Protein AF-A0A2M7J7W9-F1 (afdb_monomer)

Structure (mmCIF, N/CA/C/O backbone):
data_AF-A0A2M7J7W9-F1
#
_entry.id   AF-A0A2M7J7W9-F1
#
loop_
_atom_site.group_PDB
_atom_site.id
_atom_site.type_symbol
_atom_site.label_atom_id
_atom_site.label_alt_id
_atom_site.label_comp_id
_atom_site.label_asym_id
_atom_site.label_entity_id
_atom_site.label_seq_id
_atom_site.pdbx_PDB_ins_code
_atom_site.Cartn_x
_atom_site.Cartn_y
_atom_site.Cartn_z
_atom_site.occupancy
_atom_site.B_iso_or_equiv
_atom_site.auth_seq_id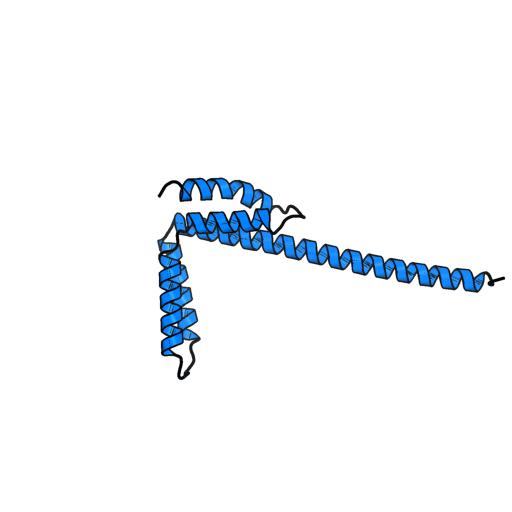
_atom_site.auth_comp_id
_atom_site.auth_asym_id
_atom_site.auth_atom_id
_atom_site.pdbx_PDB_model_num
ATOM 1 N N . MET A 1 1 ? 52.870 -8.822 -34.096 1.00 68.69 1 MET A N 1
ATOM 2 C CA . MET A 1 1 ? 51.657 -9.304 -34.798 1.00 68.69 1 MET A CA 1
ATOM 3 C C . MET A 1 1 ? 50.980 -10.340 -33.899 1.00 68.69 1 MET A C 1
ATOM 5 O O . MET A 1 1 ? 51.629 -11.318 -33.561 1.00 68.69 1 MET A O 1
ATOM 9 N N . ILE A 1 2 ? 49.756 -10.107 -33.404 1.00 69.75 2 ILE A N 1
ATOM 10 C CA . ILE A 1 2 ? 49.066 -11.091 -32.539 1.00 69.75 2 ILE A CA 1
ATOM 11 C C . ILE A 1 2 ? 48.588 -12.256 -33.423 1.00 69.75 2 ILE A C 1
ATOM 13 O O . ILE A 1 2 ? 47.879 -11.976 -34.393 1.00 69.75 2 ILE A O 1
ATOM 17 N N . PRO A 1 3 ? 48.930 -13.520 -33.113 1.00 77.38 3 PRO A N 1
ATOM 18 C CA . PRO A 1 3 ? 48.529 -14.671 -33.921 1.00 77.38 3 PRO A CA 1
ATOM 19 C C . PRO A 1 3 ? 47.000 -14.810 -33.975 1.00 77.38 3 PRO A C 1
ATOM 21 O O . PRO A 1 3 ? 46.308 -14.563 -32.983 1.00 77.38 3 PRO A O 1
ATOM 24 N N . ALA A 1 4 ? 46.475 -15.193 -35.142 1.00 72.12 4 ALA A N 1
ATOM 25 C CA . ALA A 1 4 ? 45.038 -15.238 -35.431 1.00 72.12 4 ALA A CA 1
ATOM 26 C C . ALA A 1 4 ? 44.243 -16.103 -34.432 1.00 72.12 4 ALA A C 1
ATOM 28 O O . ALA A 1 4 ? 43.153 -15.718 -34.011 1.00 72.12 4 ALA A O 1
ATOM 29 N N . GLU A 1 5 ? 44.831 -17.200 -33.955 1.00 71.56 5 GLU A N 1
ATOM 30 C CA . GLU A 1 5 ? 44.238 -18.080 -32.940 1.00 71.56 5 GLU A CA 1
ATOM 31 C C . GLU A 1 5 ? 44.034 -17.380 -31.589 1.00 71.56 5 GLU A C 1
ATOM 33 O O . GLU A 1 5 ? 42.989 -17.528 -30.952 1.00 71.56 5 GLU A O 1
ATOM 38 N N . ARG A 1 6 ? 44.986 -16.530 -31.172 1.00 72.19 6 ARG A N 1
ATOM 39 C CA . ARG A 1 6 ? 44.834 -15.723 -29.951 1.00 72.19 6 ARG A CA 1
ATOM 40 C C . ARG A 1 6 ? 43.749 -14.665 -30.131 1.00 72.19 6 ARG A C 1
ATOM 42 O O . ARG A 1 6 ? 42.979 -14.443 -29.204 1.00 72.19 6 ARG A O 1
ATOM 49 N N . ARG A 1 7 ? 43.627 -14.054 -31.317 1.00 70.81 7 ARG A N 1
ATOM 50 C CA . ARG A 1 7 ? 42.550 -13.085 -31.611 1.00 70.81 7 ARG A CA 1
ATOM 51 C C . ARG A 1 7 ? 41.165 -13.725 -31.491 1.00 70.81 7 ARG A C 1
ATOM 53 O O . ARG A 1 7 ? 40.291 -13.140 -30.859 1.00 70.81 7 ARG A O 1
ATOM 60 N N . PHE A 1 8 ? 40.988 -14.935 -32.023 1.00 71.44 8 PHE A N 1
ATOM 61 C CA . PHE A 1 8 ? 39.730 -15.680 -31.912 1.00 71.44 8 PHE A CA 1
ATOM 62 C C . PHE A 1 8 ? 39.404 -16.049 -30.457 1.00 71.44 8 PHE A C 1
ATOM 64 O O . PHE A 1 8 ? 38.268 -15.897 -30.006 1.00 71.44 8 PHE A O 1
ATOM 71 N N . PHE A 1 9 ? 40.412 -16.459 -29.686 1.00 74.44 9 PHE A N 1
ATOM 72 C CA . PHE A 1 9 ? 40.260 -16.760 -28.264 1.00 74.44 9 PHE A CA 1
ATOM 73 C C . PHE A 1 9 ? 39.854 -15.535 -27.428 1.00 74.44 9 PHE A C 1
ATOM 75 O O . PHE A 1 9 ? 38.915 -15.613 -26.630 1.00 74.44 9 PHE A O 1
ATOM 82 N N . TYR A 1 10 ? 40.509 -14.387 -27.635 1.00 79.00 10 TYR A N 1
ATOM 83 C CA . TYR A 1 10 ? 40.147 -13.139 -26.959 1.00 79.00 10 TYR A CA 1
ATOM 84 C C . TYR A 1 10 ? 38.764 -12.632 -27.385 1.00 79.00 10 TYR A C 1
ATOM 86 O O . TYR A 1 10 ? 38.004 -12.196 -26.526 1.00 79.00 10 TYR A O 1
ATOM 94 N N . ALA A 1 11 ? 38.394 -12.758 -28.664 1.00 80.69 11 ALA A N 1
ATOM 95 C CA . ALA A 1 11 ? 37.068 -12.381 -29.154 1.00 80.69 11 ALA A CA 1
ATOM 96 C C . ALA A 1 11 ? 35.947 -13.225 -28.520 1.00 80.69 11 ALA A C 1
ATOM 98 O O . ALA A 1 11 ? 34.937 -12.673 -28.088 1.00 80.69 11 ALA A O 1
ATOM 99 N N . ARG A 1 12 ? 36.134 -14.547 -28.380 1.00 83.50 12 ARG A N 1
ATOM 100 C CA . ARG A 1 12 ? 35.161 -15.423 -27.693 1.00 83.50 12 ARG A CA 1
ATOM 101 C C . ARG A 1 12 ? 35.021 -15.079 -26.212 1.00 83.50 12 ARG A C 1
ATOM 103 O O . ARG A 1 12 ? 33.904 -15.024 -25.707 1.00 83.50 12 ARG A O 1
ATOM 110 N N . ARG A 1 13 ? 36.134 -14.818 -25.517 1.00 85.88 13 ARG A N 1
ATOM 111 C CA . ARG A 1 13 ? 36.111 -14.394 -24.106 1.00 85.88 13 ARG A CA 1
ATOM 112 C C . ARG A 1 13 ? 35.445 -13.032 -23.926 1.00 85.88 13 ARG A C 1
ATOM 114 O O . ARG A 1 13 ? 34.624 -12.888 -23.030 1.00 85.88 13 ARG A O 1
ATOM 121 N N . ALA A 1 14 ? 35.745 -12.067 -24.793 1.00 88.75 14 ALA A N 1
ATOM 122 C CA . ALA A 1 14 ? 35.085 -10.765 -24.790 1.00 88.75 14 ALA A CA 1
ATOM 123 C C . ALA A 1 14 ? 33.575 -10.900 -25.049 1.00 88.75 14 ALA A C 1
ATOM 125 O O . ALA A 1 14 ? 32.782 -10.300 -24.330 1.00 88.75 14 ALA A O 1
ATOM 126 N N . GLY A 1 15 ? 33.169 -11.750 -25.998 1.00 90.88 15 GLY A N 1
ATOM 127 C CA . GLY A 1 15 ? 31.760 -12.048 -26.261 1.00 90.88 15 GLY A CA 1
ATOM 128 C C . GLY A 1 15 ? 31.035 -12.639 -25.049 1.00 90.88 15 GLY A C 1
ATOM 129 O O . GLY A 1 15 ? 29.953 -12.178 -24.701 1.00 90.88 15 GLY A O 1
ATOM 130 N N . LEU A 1 16 ? 31.649 -13.603 -24.354 1.00 92.62 16 LEU A N 1
ATOM 131 C CA . LEU A 1 16 ? 31.084 -14.173 -23.125 1.00 92.62 16 LEU A CA 1
ATOM 132 C C . LEU A 1 16 ? 30.963 -13.136 -22.003 1.00 92.62 16 LEU A C 1
ATOM 134 O O . LEU A 1 16 ? 29.944 -13.101 -21.323 1.00 92.62 16 LEU A O 1
ATOM 138 N N . LEU A 1 17 ? 31.964 -12.270 -21.824 1.00 94.06 17 LEU A N 1
ATOM 139 C CA . LEU A 1 17 ? 31.905 -11.198 -20.826 1.00 94.06 17 LEU A CA 1
ATOM 140 C C . LEU A 1 17 ? 30.781 -10.199 -21.127 1.00 94.06 17 LEU A C 1
ATOM 142 O O . LEU A 1 17 ? 30.048 -9.822 -20.214 1.00 94.06 17 LEU A O 1
ATOM 146 N N . LEU A 1 18 ? 30.607 -9.813 -22.394 1.00 95.31 18 LEU A N 1
ATOM 147 C CA . LEU A 1 18 ? 29.519 -8.926 -22.815 1.00 95.31 18 LEU A CA 1
ATOM 148 C C . LEU A 1 18 ? 28.144 -9.570 -22.609 1.00 95.31 18 LEU A C 1
ATOM 150 O O . LEU A 1 18 ? 27.238 -8.908 -22.108 1.00 95.31 18 LEU A O 1
ATOM 154 N N . LEU A 1 19 ? 27.991 -10.856 -22.935 1.00 96.56 19 LEU A N 1
ATOM 155 C CA . LEU A 1 19 ? 26.747 -11.595 -22.696 1.00 96.56 19 LEU A CA 1
ATOM 156 C C . LEU A 1 19 ? 26.426 -11.706 -21.203 1.00 96.56 19 LEU A C 1
ATOM 158 O O . LEU A 1 19 ? 25.284 -11.481 -20.812 1.00 96.56 19 LEU A O 1
ATOM 162 N N . SER A 1 20 ? 27.422 -11.989 -20.362 1.00 96.25 20 SER A N 1
ATOM 163 C CA . SER A 1 20 ? 27.245 -12.014 -18.907 1.00 96.25 20 SER A CA 1
ATOM 164 C C . SER A 1 20 ? 26.843 -10.643 -18.365 1.00 96.25 20 SER A C 1
ATOM 166 O O . SER A 1 20 ? 25.909 -10.552 -17.573 1.00 96.25 20 SER A O 1
ATOM 168 N N . ALA A 1 21 ? 27.494 -9.569 -18.820 1.00 97.00 21 ALA A N 1
ATOM 169 C CA . ALA A 1 21 ? 27.148 -8.207 -18.419 1.00 97.00 21 ALA A CA 1
ATOM 170 C C . ALA A 1 21 ? 25.719 -7.830 -18.848 1.00 97.00 21 ALA A C 1
ATOM 172 O O . ALA A 1 21 ? 24.953 -7.308 -18.039 1.00 97.00 21 ALA A O 1
ATOM 173 N N . ALA A 1 22 ? 25.331 -8.155 -20.086 1.00 97.62 22 ALA A N 1
ATOM 174 C CA . ALA A 1 22 ? 23.972 -7.950 -20.582 1.00 97.62 22 ALA A CA 1
ATOM 175 C C . ALA A 1 22 ? 22.940 -8.776 -19.795 1.00 97.62 22 ALA A C 1
ATOM 177 O O . ALA A 1 22 ? 21.869 -8.270 -19.469 1.00 97.62 22 ALA A O 1
ATOM 178 N N . GLY A 1 23 ? 23.275 -10.020 -19.440 1.00 98.25 23 GLY A N 1
ATOM 179 C CA . GLY A 1 23 ? 22.429 -10.888 -18.622 1.00 98.25 23 GLY A CA 1
ATOM 180 C C . GLY A 1 23 ? 22.199 -10.330 -17.217 1.00 98.25 23 GLY A C 1
ATOM 181 O O . GLY A 1 23 ? 21.057 -10.267 -16.766 1.00 98.25 23 GLY A O 1
ATOM 182 N N . VAL A 1 24 ? 23.257 -9.856 -16.550 1.00 98.12 24 VAL A N 1
ATOM 183 C CA . VAL A 1 24 ? 23.147 -9.194 -15.238 1.00 98.12 24 VAL A CA 1
ATOM 184 C C . VAL A 1 24 ? 22.311 -7.921 -15.346 1.00 98.12 24 VAL A C 1
ATOM 186 O O . VAL A 1 24 ? 21.400 -7.717 -14.546 1.00 98.12 24 VAL A O 1
ATOM 189 N N . TRP A 1 25 ? 22.568 -7.088 -16.355 1.00 97.81 25 TRP A N 1
ATOM 190 C CA . TRP A 1 25 ? 21.802 -5.864 -16.583 1.00 97.81 25 TRP A CA 1
ATOM 191 C C . TRP A 1 25 ? 20.308 -6.151 -16.799 1.00 97.81 25 TRP A C 1
ATOM 193 O O . TRP A 1 25 ? 19.461 -5.501 -16.182 1.00 97.81 25 TRP A O 1
ATOM 203 N N . LEU A 1 26 ? 19.976 -7.154 -17.618 1.00 97.94 26 LEU A N 1
ATOM 204 C CA . LEU A 1 26 ? 18.595 -7.565 -17.866 1.00 97.94 26 LEU A CA 1
ATOM 205 C C . LEU A 1 26 ? 17.927 -8.086 -16.589 1.00 97.94 26 LEU A C 1
ATOM 207 O O . LEU A 1 26 ? 16.796 -7.706 -16.296 1.00 97.94 26 LEU A O 1
ATOM 211 N N . LEU A 1 27 ? 18.627 -8.920 -15.816 1.00 98.06 27 LEU A N 1
ATOM 212 C CA . LEU A 1 27 ? 18.112 -9.475 -14.565 1.00 98.06 27 LEU A CA 1
ATOM 213 C C . LEU A 1 27 ? 17.788 -8.372 -13.554 1.00 98.06 27 LEU A C 1
ATOM 215 O O . LEU A 1 27 ? 16.715 -8.400 -12.956 1.00 98.06 27 LEU A O 1
ATOM 219 N N . LEU A 1 28 ? 18.674 -7.385 -13.392 1.00 97.12 28 LEU A N 1
ATOM 220 C CA . LEU A 1 28 ? 18.445 -6.256 -12.486 1.00 97.12 28 LEU A CA 1
ATOM 221 C C . LEU A 1 28 ? 17.231 -5.422 -12.909 1.00 97.12 28 LEU A C 1
ATOM 223 O O . LEU A 1 28 ? 16.392 -5.093 -12.071 1.00 97.12 28 LEU A O 1
ATOM 227 N N . ASN A 1 29 ? 17.095 -5.126 -14.204 1.00 95.69 29 ASN A N 1
ATOM 228 C CA . ASN A 1 29 ? 15.940 -4.384 -14.714 1.00 95.69 29 ASN A CA 1
ATOM 229 C C . ASN A 1 29 ? 14.636 -5.176 -14.560 1.00 95.69 29 ASN A C 1
ATOM 231 O O . ASN A 1 29 ? 13.613 -4.605 -14.186 1.00 95.69 29 ASN A O 1
ATOM 235 N N . LEU A 1 30 ? 14.666 -6.490 -14.796 1.00 96.38 30 LEU A N 1
ATOM 236 C CA . LEU A 1 30 ? 13.503 -7.354 -14.604 1.00 96.38 30 LEU A CA 1
ATOM 237 C C . LEU A 1 30 ? 13.098 -7.430 -13.126 1.00 96.38 30 LEU A C 1
ATOM 239 O O . LEU A 1 30 ? 11.915 -7.323 -12.810 1.00 96.38 30 LEU A O 1
ATOM 243 N N . ALA A 1 31 ? 14.066 -7.565 -12.218 1.00 96.25 31 ALA A N 1
ATOM 244 C CA . ALA A 1 31 ? 13.811 -7.567 -10.782 1.00 96.25 31 ALA A CA 1
ATOM 245 C C . ALA A 1 31 ? 13.183 -6.242 -10.322 1.00 96.25 31 ALA A C 1
ATOM 247 O O . ALA A 1 31 ? 12.165 -6.261 -9.630 1.00 96.25 31 ALA A O 1
ATOM 248 N N . ALA A 1 32 ? 13.726 -5.104 -10.768 1.00 94.25 32 ALA A N 1
ATOM 249 C CA . ALA A 1 32 ? 13.167 -3.785 -10.477 1.00 94.25 32 ALA A CA 1
ATOM 250 C C . ALA A 1 32 ? 11.745 -3.624 -11.044 1.00 94.25 32 ALA A C 1
ATOM 252 O O . ALA A 1 32 ? 10.847 -3.160 -10.344 1.00 94.25 32 ALA A O 1
ATOM 253 N N . PHE A 1 33 ? 11.507 -4.067 -12.283 1.00 94.69 33 PHE A N 1
ATOM 254 C CA . PHE A 1 33 ? 10.184 -4.042 -12.913 1.00 94.69 33 PHE A CA 1
ATOM 255 C C . PHE A 1 33 ? 9.144 -4.822 -12.096 1.00 94.69 33 PHE A C 1
ATOM 257 O O . PHE A 1 33 ? 8.022 -4.344 -11.881 1.00 94.69 33 PHE A O 1
ATOM 264 N N . ILE A 1 34 ? 9.510 -6.025 -11.646 1.00 95.75 34 ILE A N 1
ATOM 265 C CA . ILE A 1 34 ? 8.635 -6.891 -10.853 1.00 95.75 34 ILE A CA 1
ATOM 266 C C . ILE A 1 34 ? 8.367 -6.262 -9.483 1.00 95.75 34 ILE A C 1
ATOM 268 O O . ILE A 1 34 ? 7.203 -6.166 -9.094 1.00 95.75 34 ILE A O 1
ATOM 272 N N . ASP A 1 35 ? 9.403 -5.797 -8.781 1.00 96.38 35 ASP A N 1
ATOM 273 C CA . ASP A 1 35 ? 9.263 -5.166 -7.461 1.00 96.38 35 ASP A CA 1
ATOM 274 C C . ASP A 1 35 ? 8.327 -3.952 -7.519 1.00 96.38 35 ASP A C 1
ATOM 276 O O . ASP A 1 35 ? 7.323 -3.912 -6.803 1.00 96.38 35 ASP A O 1
ATOM 280 N N . VAL A 1 36 ? 8.568 -3.018 -8.445 1.00 95.75 36 VAL A N 1
ATOM 281 C CA . VAL A 1 36 ? 7.731 -1.820 -8.620 1.00 95.75 36 VAL A CA 1
ATOM 282 C C . VAL A 1 36 ? 6.279 -2.199 -8.929 1.00 95.75 36 VAL A C 1
ATOM 284 O O . VAL A 1 36 ? 5.348 -1.653 -8.334 1.00 95.75 36 VAL A O 1
ATOM 287 N N . SER A 1 37 ? 6.061 -3.190 -9.796 1.00 95.75 37 SER A N 1
ATOM 288 C CA . SER A 1 37 ? 4.711 -3.657 -10.137 1.00 95.75 37 SER A CA 1
ATOM 289 C C . SER A 1 37 ? 3.979 -4.283 -8.943 1.00 95.75 37 SER A C 1
ATOM 291 O O . SER A 1 37 ? 2.773 -4.077 -8.773 1.00 95.75 37 SER A O 1
ATOM 293 N N . LEU A 1 38 ? 4.688 -5.037 -8.099 1.00 96.88 38 LEU A N 1
ATOM 294 C CA . LEU A 1 38 ? 4.125 -5.634 -6.886 1.00 96.88 38 LEU A CA 1
ATOM 295 C C . LEU A 1 38 ? 3.830 -4.581 -5.816 1.00 96.88 38 LEU A C 1
ATOM 297 O O . LEU A 1 38 ? 2.790 -4.661 -5.158 1.00 96.88 38 LEU A O 1
ATOM 301 N N . ARG A 1 39 ? 4.681 -3.562 -5.677 1.00 97.75 39 ARG A N 1
ATOM 302 C CA . ARG A 1 39 ? 4.426 -2.434 -4.774 1.00 97.75 39 ARG A CA 1
ATOM 303 C C . ARG A 1 39 ? 3.228 -1.599 -5.227 1.00 97.75 39 ARG A C 1
ATOM 305 O O . ARG A 1 39 ? 2.374 -1.291 -4.397 1.00 97.75 39 ARG A O 1
ATOM 312 N N . ALA A 1 40 ? 3.086 -1.349 -6.533 1.00 97.94 40 ALA A N 1
ATOM 313 C CA . ALA A 1 40 ? 1.890 -0.722 -7.105 1.00 97.94 40 ALA A CA 1
ATOM 314 C C . ALA A 1 40 ? 0.621 -1.521 -6.785 1.00 97.94 40 ALA A C 1
ATOM 316 O O . ALA A 1 40 ? -0.384 -0.954 -6.354 1.00 97.94 40 ALA A O 1
ATOM 317 N N . ARG A 1 41 ? 0.674 -2.851 -6.941 1.00 97.94 41 ARG A N 1
ATOM 318 C CA . ARG A 1 41 ? -0.427 -3.746 -6.563 1.00 97.94 41 ARG A CA 1
ATOM 319 C C . ARG A 1 41 ? -0.765 -3.635 -5.081 1.00 97.94 41 ARG A C 1
ATOM 321 O O . ARG A 1 41 ? -1.940 -3.528 -4.747 1.00 97.94 41 ARG A O 1
ATOM 328 N N . SER A 1 42 ? 0.239 -3.691 -4.211 1.00 98.31 42 SER A N 1
ATOM 329 C CA . SER A 1 42 ? 0.040 -3.634 -2.762 1.00 98.31 42 SER A CA 1
ATOM 330 C C . SER A 1 42 ? -0.604 -2.315 -2.342 1.00 98.31 42 SER A C 1
ATOM 332 O O . SER A 1 42 ? -1.597 -2.336 -1.624 1.00 98.31 42 SER A O 1
ATOM 334 N N . ALA A 1 43 ? -0.087 -1.185 -2.830 1.00 98.38 43 ALA A N 1
ATOM 335 C CA . ALA A 1 43 ? -0.637 0.133 -2.526 1.00 98.38 43 ALA A CA 1
ATOM 336 C C . ALA A 1 43 ? -2.071 0.293 -3.050 1.00 98.38 43 ALA A C 1
ATOM 338 O O . ALA A 1 43 ? -2.940 0.764 -2.323 1.00 98.38 43 ALA A O 1
ATOM 339 N N . TYR A 1 44 ? -2.356 -0.178 -4.269 1.00 98.44 44 TYR A N 1
ATOM 340 C CA . TYR A 1 44 ? -3.720 -0.189 -4.802 1.00 98.44 44 TYR A CA 1
ATOM 341 C C . TYR A 1 44 ? -4.679 -1.016 -3.931 1.00 98.44 44 TYR A C 1
ATOM 343 O O . TYR A 1 44 ? -5.769 -0.555 -3.605 1.00 98.44 44 TYR A O 1
ATOM 351 N N . LEU A 1 45 ? -4.288 -2.234 -3.542 1.00 98.56 45 LEU A N 1
ATOM 352 C CA . LEU A 1 45 ? -5.133 -3.097 -2.710 1.00 98.56 45 LEU A CA 1
ATOM 353 C C . LEU A 1 45 ? -5.363 -2.507 -1.316 1.00 98.56 45 LEU A C 1
ATOM 355 O O . LEU A 1 45 ? -6.467 -2.627 -0.786 1.00 98.56 45 LEU A O 1
ATOM 359 N N . GLU A 1 46 ? -4.355 -1.849 -0.748 1.00 98.38 46 GLU A N 1
ATOM 360 C CA . GLU A 1 46 ? -4.496 -1.143 0.522 1.00 98.38 46 GLU A CA 1
ATOM 361 C C . GLU A 1 46 ? -5.479 0.030 0.385 1.00 98.38 46 GLU A C 1
ATOM 363 O O . GLU A 1 46 ? -6.387 0.164 1.202 1.00 98.38 46 GLU A O 1
ATOM 368 N N . GLY A 1 47 ? -5.404 0.800 -0.706 1.00 98.25 47 GLY A N 1
ATOM 369 C CA . GLY A 1 47 ? -6.388 1.843 -1.012 1.00 98.25 47 GLY A CA 1
ATOM 370 C C . GLY A 1 47 ? -7.817 1.299 -1.131 1.00 98.25 47 GLY A C 1
ATOM 371 O O . GLY A 1 47 ? -8.738 1.827 -0.509 1.00 98.25 47 GLY A O 1
ATOM 372 N N . MET A 1 48 ? -8.003 0.182 -1.843 1.00 98.50 48 MET A N 1
ATOM 373 C CA . MET A 1 48 ? -9.309 -0.485 -1.963 1.00 98.50 48 MET A CA 1
ATOM 374 C C . MET A 1 48 ? -9.845 -0.994 -0.621 1.00 98.50 48 MET A C 1
ATOM 376 O O . MET A 1 48 ? -11.050 -0.954 -0.377 1.00 98.50 48 MET A O 1
ATOM 380 N N . LYS A 1 49 ? -8.967 -1.480 0.262 1.00 98.25 49 LYS A N 1
ATOM 381 C CA . LYS A 1 49 ? -9.343 -1.889 1.619 1.00 98.25 49 LYS A CA 1
ATOM 382 C C . LYS A 1 49 ? -9.899 -0.704 2.410 1.00 98.25 49 LYS A C 1
ATOM 384 O O . LYS A 1 49 ? -10.926 -0.866 3.060 1.00 98.25 49 LYS A O 1
ATOM 389 N N . TYR A 1 50 ? -9.256 0.460 2.339 1.00 98.06 50 TYR A N 1
ATOM 390 C CA . TYR A 1 50 ? -9.744 1.667 3.006 1.00 98.06 50 TYR A CA 1
ATOM 391 C C . TYR A 1 50 ? -11.059 2.182 2.405 1.00 98.06 50 TYR A C 1
ATOM 393 O O . TYR A 1 50 ? -11.951 2.541 3.165 1.00 98.06 50 TYR A O 1
ATOM 401 N N . LEU A 1 51 ? -11.246 2.125 1.080 1.00 97.12 51 LEU A N 1
ATOM 402 C CA . LEU A 1 51 ? -12.555 2.421 0.475 1.00 97.12 51 LEU A CA 1
ATOM 403 C C . LEU A 1 51 ? -13.648 1.502 1.027 1.00 97.12 51 LEU A C 1
ATOM 405 O O . LEU A 1 51 ? -14.689 1.971 1.474 1.00 97.12 51 LEU A O 1
ATOM 409 N N . LYS A 1 52 ? -13.378 0.196 1.094 1.00 97.44 52 LYS A N 1
ATOM 410 C CA . LYS A 1 52 ? -14.320 -0.764 1.675 1.00 97.44 52 LYS A CA 1
ATOM 411 C C . LYS A 1 52 ? -14.613 -0.478 3.152 1.00 97.44 52 LYS A C 1
ATOM 413 O O . LYS A 1 52 ? -15.725 -0.697 3.613 1.00 97.44 52 LYS A O 1
ATOM 418 N N . TRP A 1 53 ? -13.617 -0.037 3.915 1.00 97.50 53 TRP A N 1
ATOM 419 C CA . TRP A 1 53 ? -13.803 0.353 5.314 1.00 97.50 53 TRP A CA 1
ATOM 420 C C . TRP A 1 53 ? -14.653 1.610 5.464 1.00 97.50 53 TRP A C 1
ATOM 422 O O . TRP A 1 53 ? -15.467 1.664 6.381 1.00 97.50 53 TRP A O 1
ATOM 432 N N . HIS A 1 54 ? -14.507 2.567 4.549 1.00 95.81 54 HIS A N 1
ATOM 433 C CA . HIS A 1 54 ? -15.362 3.745 4.490 1.00 95.81 54 HIS A CA 1
ATOM 434 C C . HIS A 1 54 ? -16.822 3.370 4.181 1.00 95.81 54 HIS A C 1
ATOM 436 O O . HIS A 1 54 ? -17.729 3.850 4.853 1.00 95.81 54 HIS A O 1
ATOM 442 N N . GLU A 1 55 ? -17.049 2.470 3.218 1.00 95.50 55 GLU A N 1
ATOM 443 C CA . GLU A 1 55 ? -18.387 1.963 2.867 1.00 95.50 55 GLU A CA 1
ATOM 444 C C . GLU A 1 55 ? -19.020 1.109 3.978 1.00 95.50 55 GLU A C 1
ATOM 446 O O . GLU A 1 55 ? -20.241 1.059 4.115 1.00 95.50 55 GLU A O 1
ATOM 451 N N . SER A 1 56 ? -18.197 0.396 4.749 1.00 96.50 56 SER A N 1
ATOM 452 C CA . SER A 1 56 ? -18.633 -0.601 5.732 1.00 96.50 56 SER A CA 1
ATOM 453 C C . SER A 1 56 ? -17.769 -0.545 7.005 1.00 96.50 56 SER A C 1
ATOM 455 O O . SER A 1 56 ? -16.865 -1.379 7.186 1.00 96.50 56 SER A O 1
ATOM 457 N N . PRO A 1 57 ? -18.021 0.414 7.919 1.00 95.69 57 PRO A N 1
ATOM 458 C CA . PRO A 1 57 ? -17.232 0.597 9.143 1.00 95.69 57 PRO A CA 1
ATOM 459 C C . PRO A 1 57 ? -17.220 -0.628 10.072 1.00 95.69 57 PRO A C 1
ATOM 461 O O . PRO A 1 57 ? -16.259 -0.863 10.811 1.00 95.69 57 PRO A O 1
ATOM 464 N N . GLU A 1 58 ? -18.252 -1.466 10.021 1.00 96.88 58 GLU A N 1
ATOM 465 C CA . GLU A 1 58 ? -18.318 -2.736 10.745 1.00 96.88 58 GLU A CA 1
ATOM 466 C C . GLU A 1 58 ? -17.226 -3.719 10.299 1.00 96.88 58 GLU A C 1
ATOM 468 O O . GLU A 1 58 ? -16.659 -4.441 11.125 1.00 96.88 58 GLU A O 1
ATOM 473 N N . VAL A 1 59 ? -16.857 -3.699 9.012 1.00 97.00 59 VAL A N 1
ATOM 474 C CA . VAL A 1 59 ? -15.772 -4.527 8.470 1.00 97.00 59 VAL A CA 1
ATOM 475 C C . VAL A 1 59 ? -14.421 -4.039 8.988 1.00 97.00 59 VAL A C 1
ATOM 477 O O . VAL A 1 59 ? -13.560 -4.865 9.313 1.00 97.00 59 VAL A O 1
ATOM 480 N N . LYS A 1 60 ? -14.235 -2.717 9.103 1.00 97.50 60 LYS A N 1
ATOM 481 C CA . LYS A 1 60 ? -13.044 -2.105 9.712 1.00 97.50 60 LYS A CA 1
ATOM 482 C C . LYS A 1 60 ? -12.901 -2.535 11.161 1.00 97.50 60 LYS A C 1
ATOM 484 O O . LYS A 1 60 ? -11.863 -3.087 11.527 1.00 97.50 60 LYS A O 1
ATOM 489 N N . LYS A 1 61 ? -13.961 -2.359 11.952 1.00 97.75 61 LYS A N 1
ATOM 490 C CA . LYS A 1 61 ? -13.980 -2.738 13.365 1.00 97.75 61 LYS A CA 1
ATOM 491 C C . LYS A 1 61 ? -13.631 -4.215 13.546 1.00 97.75 61 LYS A C 1
ATOM 493 O O . LYS A 1 61 ? -12.652 -4.532 14.209 1.00 97.75 61 LYS A O 1
ATOM 498 N N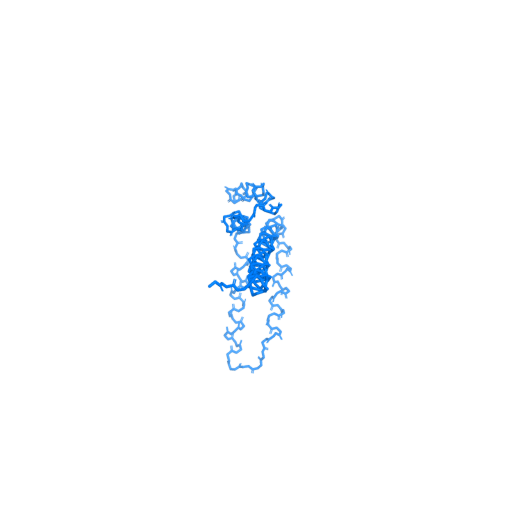 . ALA A 1 62 ? -14.323 -5.116 12.847 1.00 97.81 62 ALA A N 1
ATOM 499 C CA . ALA A 1 62 ? -14.058 -6.552 12.944 1.00 97.81 62 ALA A CA 1
ATOM 500 C C . ALA A 1 62 ? -12.637 -6.949 12.492 1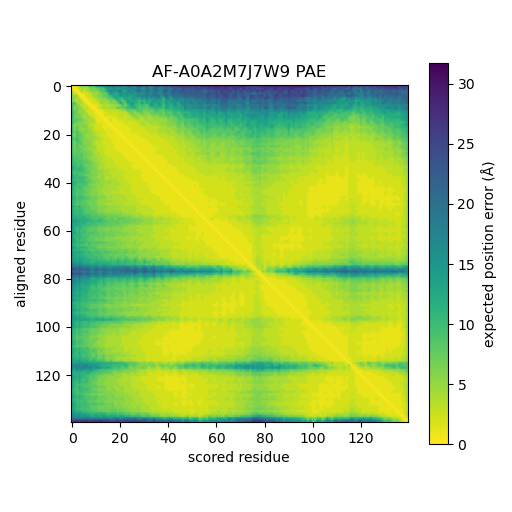.00 97.81 62 ALA A C 1
ATOM 502 O O . ALA A 1 62 ? -12.103 -7.977 12.919 1.00 97.81 62 ALA A O 1
ATOM 503 N N . ALA A 1 63 ? -12.018 -6.198 11.577 1.00 97.25 63 ALA A N 1
ATOM 504 C CA . ALA A 1 63 ? -10.628 -6.417 11.183 1.00 97.25 63 ALA A CA 1
ATOM 505 C C . ALA A 1 63 ? -9.640 -5.913 12.247 1.00 97.25 63 ALA A C 1
ATOM 507 O O . ALA A 1 63 ? -8.659 -6.604 12.532 1.00 97.25 63 ALA A O 1
ATOM 508 N N . LEU A 1 64 ? -9.899 -4.743 12.834 1.00 97.81 64 LEU A N 1
ATOM 509 C CA . LEU A 1 64 ? -9.052 -4.142 13.862 1.00 97.81 64 LEU A CA 1
ATOM 510 C C . LEU A 1 64 ? -9.162 -4.868 15.207 1.00 97.81 64 LEU A C 1
ATOM 512 O O . LEU A 1 64 ? -8.132 -5.060 15.846 1.00 97.81 64 LEU A O 1
ATOM 516 N N . ASP A 1 65 ? -10.344 -5.361 15.581 1.00 98.06 65 ASP A N 1
ATOM 517 C CA . ASP A 1 65 ? -10.546 -6.200 16.771 1.00 98.06 65 ASP A CA 1
ATOM 518 C C . ASP A 1 65 ? -9.673 -7.462 16.686 1.00 98.06 65 ASP A C 1
ATOM 520 O O . ASP A 1 65 ? -8.875 -7.751 17.577 1.00 98.06 65 ASP A O 1
ATOM 524 N N . ARG A 1 66 ? -9.725 -8.163 15.542 1.00 98.00 66 ARG A N 1
ATOM 525 C CA . ARG A 1 66 ? -8.884 -9.346 15.279 1.00 98.00 66 ARG A CA 1
ATOM 526 C C . ARG A 1 66 ? -7.391 -9.020 15.244 1.00 98.00 66 ARG A C 1
ATOM 528 O O . ARG A 1 66 ? -6.565 -9.865 15.595 1.00 98.00 66 ARG A O 1
ATOM 535 N N . TRP A 1 67 ? -7.021 -7.835 14.760 1.00 97.44 67 TRP A N 1
ATOM 536 C CA . TRP A 1 67 ? -5.631 -7.380 14.773 1.00 97.44 67 TRP A CA 1
ATOM 537 C C . TRP A 1 67 ? -5.147 -7.112 16.199 1.00 97.44 67 TRP A C 1
ATOM 539 O O . TRP A 1 67 ? -4.042 -7.545 16.536 1.00 97.44 67 TRP A O 1
ATOM 549 N N . LEU A 1 68 ? -5.962 -6.450 17.023 1.00 97.88 68 LEU A N 1
ATOM 550 C CA . LEU A 1 68 ? -5.637 -6.136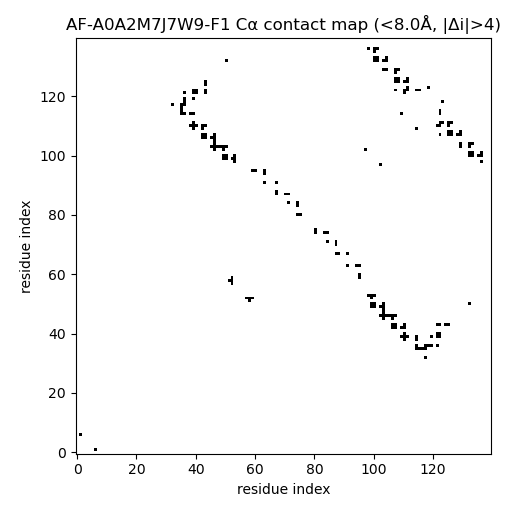 18.410 1.00 97.88 68 LEU A CA 1
ATOM 551 C C . LEU A 1 68 ? -5.486 -7.422 19.224 1.00 97.88 68 LEU A C 1
ATOM 553 O O . LEU A 1 68 ? -4.426 -7.629 19.804 1.00 97.88 68 LEU A O 1
ATOM 557 N N . GLU A 1 69 ? -6.464 -8.328 19.156 1.00 97.06 69 GLU A N 1
ATOM 558 C CA . GLU A 1 69 ? -6.433 -9.623 19.850 1.00 97.06 69 GLU A CA 1
ATOM 559 C C . GLU A 1 69 ? -5.169 -10.423 19.499 1.00 97.06 69 GLU A C 1
ATOM 561 O O . GLU A 1 69 ? -4.432 -10.867 20.378 1.00 97.06 69 GLU A O 1
ATOM 566 N N . ARG A 1 70 ? -4.851 -10.545 18.203 1.00 97.06 70 ARG A N 1
ATOM 567 C CA . ARG A 1 70 ? -3.639 -11.241 17.740 1.00 97.06 70 ARG A CA 1
ATOM 568 C C . ARG A 1 70 ? -2.348 -10.550 18.182 1.00 97.06 70 ARG A C 1
ATOM 570 O O . ARG A 1 70 ? -1.312 -11.203 18.297 1.00 97.06 70 ARG A O 1
ATOM 577 N N . SER A 1 71 ? -2.363 -9.229 18.320 1.00 95.94 71 SER A N 1
ATOM 578 C CA . SER A 1 71 ? -1.180 -8.465 18.721 1.00 95.94 71 SER A CA 1
ATOM 579 C C . SER A 1 71 ? -0.959 -8.580 20.226 1.00 95.94 71 SER A C 1
ATOM 581 O O . SER A 1 71 ? 0.160 -8.862 20.649 1.00 95.94 71 SER A O 1
ATOM 583 N N . GLU A 1 72 ? -2.027 -8.478 21.017 1.00 94.81 72 GLU A N 1
ATOM 584 C CA . GLU A 1 72 ? -2.002 -8.697 22.464 1.00 94.81 72 GLU A CA 1
ATOM 585 C C . GLU A 1 72 ? -1.622 -10.147 22.807 1.00 94.81 72 GLU A C 1
ATOM 587 O O . GLU A 1 72 ? -0.822 -10.367 23.714 1.00 94.81 72 GLU A O 1
ATOM 592 N N . SER A 1 73 ? -2.086 -11.144 22.040 1.00 93.75 73 SER A N 1
ATOM 593 C CA . SER A 1 73 ? -1.738 -12.557 22.270 1.00 93.75 73 SER A CA 1
ATOM 594 C C . SER A 1 73 ? -0.254 -12.873 22.044 1.00 93.75 73 SER A C 1
ATOM 596 O O . SER A 1 73 ? 0.227 -13.918 22.476 1.00 93.75 73 SER A O 1
ATOM 598 N N . LYS A 1 74 ? 0.468 -12.010 21.321 1.00 93.62 74 LYS A N 1
ATOM 599 C CA . LYS A 1 74 ? 1.915 -12.132 21.089 1.00 93.62 74 LYS A CA 1
ATOM 600 C C . LYS A 1 74 ? 2.746 -11.442 22.167 1.00 93.62 74 LYS A C 1
ATOM 602 O O . LYS A 1 74 ? 3.965 -11.608 22.164 1.00 93.62 74 LYS A O 1
ATOM 607 N N . LEU A 1 75 ? 2.121 -10.678 23.065 1.00 91.75 75 LEU A N 1
ATOM 608 C CA . LEU A 1 75 ? 2.821 -10.080 24.193 1.00 91.75 75 LEU A CA 1
ATOM 609 C C . LEU A 1 75 ? 3.222 -11.186 25.173 1.00 91.75 75 LEU A C 1
ATOM 611 O O . LEU A 1 75 ? 2.377 -11.864 25.764 1.00 91.75 75 LEU A O 1
ATOM 615 N N . GLY A 1 76 ? 4.531 -11.368 25.328 1.00 86.19 76 GLY A N 1
ATOM 616 C CA . GLY A 1 76 ? 5.104 -12.277 26.314 1.00 86.19 76 GLY A CA 1
ATOM 617 C C . GLY A 1 76 ? 4.975 -11.749 27.745 1.00 86.19 76 GLY A C 1
ATOM 618 O O . GLY A 1 76 ? 4.320 -10.740 28.016 1.00 86.19 76 GLY A O 1
ATOM 619 N N . SER A 1 77 ? 5.616 -12.451 28.678 1.00 82.44 77 SER A N 1
ATOM 620 C CA . SER A 1 77 ? 5.862 -11.932 30.023 1.00 82.44 77 SER A CA 1
ATOM 621 C C . SER A 1 77 ? 7.128 -11.080 29.969 1.00 82.44 77 SER A C 1
ATOM 623 O O . SER A 1 77 ? 8.230 -11.620 29.957 1.00 82.44 77 SER A O 1
ATOM 625 N N . SER A 1 78 ? 6.966 -9.765 29.863 1.00 83.75 78 SER A N 1
ATOM 626 C CA . SER A 1 78 ? 8.051 -8.783 29.935 1.00 83.75 78 SER A CA 1
ATOM 627 C C . SER A 1 78 ? 7.681 -7.706 30.942 1.00 83.75 78 SER A C 1
ATOM 629 O O . SER A 1 78 ? 6.499 -7.388 31.067 1.00 83.75 78 SER A O 1
ATOM 631 N N . ASP A 1 79 ? 8.675 -7.093 31.577 1.00 86.38 79 ASP A N 1
ATOM 632 C CA . ASP A 1 79 ? 8.460 -5.968 32.497 1.00 86.38 79 ASP A CA 1
ATOM 633 C C . ASP A 1 79 ? 7.723 -4.801 31.805 1.00 86.38 79 ASP A C 1
ATOM 635 O O . ASP A 1 79 ? 6.893 -4.135 32.413 1.00 86.38 79 ASP A O 1
ATOM 639 N N . ASP A 1 80 ? 7.912 -4.647 30.488 1.00 90.94 80 ASP A N 1
ATOM 640 C CA . ASP A 1 80 ? 7.262 -3.616 29.665 1.00 90.94 80 ASP A CA 1
ATOM 641 C C . ASP A 1 80 ? 5.902 -4.035 29.076 1.00 90.94 80 ASP A C 1
ATOM 643 O O . ASP A 1 80 ? 5.366 -3.359 28.191 1.00 90.94 80 ASP A O 1
ATOM 647 N N . ARG A 1 81 ? 5.334 -5.173 29.496 1.00 92.94 81 ARG A N 1
ATOM 648 C CA . ARG A 1 81 ? 4.114 -5.729 28.879 1.00 92.94 81 ARG A CA 1
ATOM 649 C C . ARG A 1 81 ? 2.961 -4.725 28.886 1.00 92.94 81 ARG A C 1
ATOM 651 O O . ARG A 1 81 ? 2.282 -4.587 27.869 1.00 92.94 81 ARG A O 1
ATOM 658 N N . ASP A 1 82 ? 2.769 -4.027 29.999 1.00 93.38 82 ASP A N 1
ATOM 659 C CA . ASP A 1 82 ? 1.665 -3.081 30.172 1.00 93.38 82 ASP A CA 1
ATOM 660 C C . ASP A 1 82 ? 1.817 -1.870 29.242 1.00 93.38 82 ASP A C 1
ATOM 662 O O . ASP A 1 82 ? 0.858 -1.481 28.575 1.00 93.38 82 ASP A O 1
ATOM 666 N N . LEU A 1 83 ? 3.041 -1.348 29.095 1.00 94.62 83 LEU A N 1
ATOM 667 C CA . LEU A 1 83 ? 3.355 -0.256 28.164 1.00 94.62 83 LEU A CA 1
ATOM 668 C C . LEU A 1 83 ? 3.129 -0.675 26.705 1.00 94.62 83 LEU A C 1
ATOM 670 O O . LEU A 1 83 ? 2.574 0.082 25.902 1.00 94.62 83 LEU A O 1
ATOM 674 N N . LEU A 1 84 ? 3.536 -1.896 26.344 1.00 95.31 84 LEU A N 1
ATOM 675 C CA . LEU A 1 84 ? 3.307 -2.438 25.004 1.00 95.31 84 LEU A CA 1
ATOM 676 C C . LEU A 1 84 ? 1.814 -2.635 24.730 1.00 95.31 84 LEU A C 1
ATOM 678 O O . LEU A 1 84 ? 1.341 -2.312 23.638 1.00 95.31 84 LEU A O 1
ATOM 682 N N . GLN A 1 85 ? 1.061 -3.124 25.714 1.00 95.75 85 GLN A N 1
ATOM 683 C CA . GLN A 1 85 ? -0.383 -3.282 25.597 1.00 95.75 85 GLN A CA 1
ATOM 684 C C . GLN A 1 85 ? -1.089 -1.931 25.441 1.00 95.75 85 GLN A C 1
ATOM 686 O O . GLN A 1 85 ? -1.950 -1.783 24.569 1.00 95.75 85 GLN A O 1
ATOM 691 N N . GLU A 1 86 ? -0.706 -0.929 26.230 1.00 96.12 86 GLU A N 1
ATOM 692 C CA . GLU A 1 86 ? -1.228 0.431 26.104 1.00 96.12 86 GLU A CA 1
ATOM 693 C C . GLU A 1 86 ? -0.940 1.009 24.712 1.00 96.12 86 GLU A C 1
ATOM 695 O O . GLU A 1 86 ? -1.853 1.501 24.045 1.00 96.12 86 GLU A O 1
ATOM 700 N N . SER A 1 87 ? 0.289 0.852 24.210 1.00 96.31 87 SER A N 1
ATOM 701 C CA . SER A 1 87 ? 0.663 1.261 22.851 1.00 96.31 87 SER A CA 1
ATOM 702 C C . SER A 1 87 ? -0.214 0.606 21.775 1.00 96.31 87 SER A C 1
ATOM 704 O O . SER A 1 87 ? -0.677 1.287 20.854 1.00 96.31 87 SER A O 1
ATOM 706 N N . LEU A 1 88 ? -0.506 -0.696 21.890 1.00 97.06 88 LEU A N 1
ATOM 707 C CA . LEU A 1 88 ? -1.394 -1.394 20.951 1.00 97.06 88 LEU A CA 1
ATOM 708 C C . LEU A 1 88 ? -2.821 -0.838 20.983 1.00 97.06 88 LEU A C 1
ATOM 710 O O . LEU A 1 88 ? -3.423 -0.626 19.926 1.00 97.06 88 LEU A O 1
ATOM 714 N N . ARG A 1 89 ? -3.355 -0.556 22.174 1.00 96.38 89 ARG A N 1
ATOM 715 C CA . ARG A 1 89 ? -4.695 0.030 22.337 1.00 96.38 89 ARG A CA 1
ATOM 716 C C . ARG A 1 89 ? -4.768 1.455 21.796 1.00 96.38 89 ARG A C 1
ATOM 718 O O . ARG A 1 89 ? -5.756 1.813 21.155 1.00 96.38 89 ARG A O 1
ATOM 725 N N . MET A 1 90 ? -3.712 2.246 21.976 1.00 97.69 90 MET A N 1
ATOM 726 C CA . MET A 1 90 ? -3.616 3.583 21.389 1.00 97.69 90 MET A CA 1
ATOM 727 C C . MET A 1 90 ? -3.568 3.525 19.860 1.00 97.69 90 MET A C 1
ATOM 729 O O . MET A 1 90 ? -4.299 4.257 19.195 1.00 97.69 90 MET A O 1
ATOM 733 N N . GLN A 1 91 ? -2.790 2.603 19.286 1.00 97.06 91 GLN A N 1
ATOM 734 C CA . GLN A 1 91 ? -2.777 2.373 17.838 1.00 97.06 91 GLN A CA 1
ATOM 735 C C . GLN A 1 91 ? -4.140 1.919 17.308 1.00 97.06 91 GLN A C 1
ATOM 737 O O . GLN A 1 91 ? -4.559 2.378 16.246 1.00 97.06 91 GLN A O 1
ATOM 742 N N . TYR A 1 92 ? -4.840 1.040 18.032 1.00 97.88 92 TYR A N 1
ATOM 743 C CA . TYR A 1 92 ? -6.205 0.637 17.691 1.00 97.88 92 TYR A CA 1
ATOM 744 C C . TYR A 1 92 ? -7.140 1.851 17.637 1.00 97.88 92 TYR A C 1
ATOM 746 O O . TYR A 1 92 ? -7.837 2.040 16.640 1.00 97.88 92 TYR A O 1
ATOM 754 N N . LYS A 1 93 ? -7.114 2.697 18.675 1.00 97.62 93 LYS A N 1
ATOM 755 C CA . LYS A 1 93 ? -7.949 3.900 18.758 1.00 97.62 93 LYS A CA 1
ATOM 756 C C . LYS A 1 93 ? -7.692 4.848 17.585 1.00 97.62 93 LYS A C 1
ATOM 758 O O . LYS A 1 93 ? -8.641 5.216 16.901 1.00 97.62 93 LYS A O 1
ATOM 763 N N . ILE A 1 94 ? -6.423 5.157 17.306 1.00 96.62 94 ILE A N 1
ATOM 764 C CA . ILE A 1 94 ? -6.034 6.006 16.167 1.00 96.62 94 ILE A CA 1
ATOM 765 C C . ILE A 1 94 ? -6.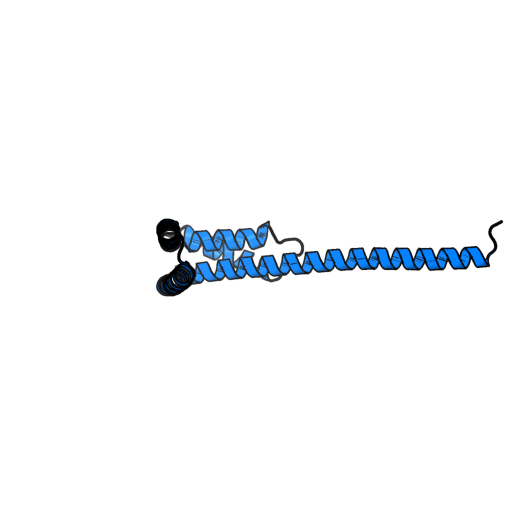582 5.419 14.862 1.00 96.62 94 ILE A C 1
ATOM 767 O O . ILE A 1 94 ? -7.279 6.100 14.121 1.00 96.62 94 ILE A O 1
ATOM 771 N N . LYS A 1 95 ? -6.359 4.121 14.618 1.00 95.62 95 LYS A N 1
ATOM 772 C CA . LYS A 1 95 ? -6.837 3.458 13.396 1.00 95.62 95 LYS A CA 1
ATOM 773 C C . LYS A 1 95 ? -8.357 3.478 13.267 1.00 95.62 95 LYS A C 1
ATOM 775 O O . LYS A 1 95 ? -8.850 3.548 12.146 1.00 95.62 95 LYS A O 1
ATOM 780 N N . MET A 1 96 ? -9.096 3.376 14.372 1.00 96.38 96 MET A N 1
ATOM 781 C CA . MET A 1 96 ? -10.558 3.464 14.372 1.00 96.38 96 MET A CA 1
ATOM 782 C C . MET A 1 96 ? -11.047 4.870 14.010 1.00 96.38 96 MET A C 1
ATOM 784 O O . MET A 1 96 ? -11.981 4.984 13.217 1.00 96.38 96 MET A O 1
ATOM 788 N N . GLU A 1 97 ? -10.403 5.905 14.551 1.00 95.19 97 GLU A N 1
ATOM 789 C CA . GLU A 1 97 ? -10.751 7.322 14.353 1.00 95.19 97 GLU A CA 1
ATOM 790 C C . GLU A 1 97 ? -10.262 7.888 13.007 1.00 95.19 97 GLU A C 1
ATOM 792 O O . GLU A 1 97 ? -10.790 8.893 12.530 1.00 95.19 97 GLU A O 1
ATOM 797 N N . ASP A 1 98 ? -9.280 7.242 12.374 1.00 93.94 98 ASP A N 1
ATOM 798 C CA . ASP A 1 98 ? -8.729 7.671 11.090 1.00 93.94 98 ASP A CA 1
ATOM 799 C C . ASP A 1 98 ? -9.791 7.743 9.979 1.00 93.94 98 ASP A C 1
ATOM 801 O O . ASP A 1 98 ? -10.614 6.839 9.807 1.00 93.94 98 ASP A O 1
ATOM 805 N N . ASN A 1 99 ? -9.699 8.791 9.152 1.00 95.12 99 ASN A N 1
ATOM 806 C CA . ASN A 1 99 ? -10.549 8.969 7.977 1.00 95.12 99 ASN A CA 1
ATOM 807 C C . ASN A 1 99 ? -10.147 7.988 6.861 1.00 95.12 99 ASN A C 1
ATOM 809 O O . ASN A 1 99 ? -9.094 8.123 6.228 1.00 95.12 99 ASN A O 1
ATOM 813 N N . ASP A 1 100 ? -11.015 7.013 6.603 1.00 97.19 100 ASP A N 1
ATOM 814 C CA . ASP A 1 100 ? -10.752 5.936 5.652 1.00 97.19 100 ASP A CA 1
ATOM 815 C C . ASP A 1 100 ? -10.715 6.413 4.190 1.00 97.19 100 ASP A C 1
ATOM 817 O O . ASP A 1 100 ? -9.832 5.991 3.445 1.00 97.19 100 ASP A O 1
ATOM 821 N N . ALA A 1 101 ? -11.580 7.346 3.778 1.00 96.56 101 ALA A N 1
ATOM 822 C CA . ALA A 1 101 ? -11.564 7.897 2.417 1.00 96.56 101 ALA A CA 1
ATOM 823 C C . ALA A 1 101 ? -10.260 8.662 2.128 1.00 96.56 101 ALA A C 1
ATOM 825 O O . ALA A 1 101 ? -9.627 8.474 1.085 1.00 96.56 101 ALA A O 1
ATOM 826 N N . LYS A 1 102 ? -9.788 9.449 3.103 1.00 97.19 102 LYS A N 1
ATOM 827 C CA . LYS A 1 102 ? -8.479 10.112 3.049 1.00 97.19 102 LYS A CA 1
ATOM 828 C C . LYS A 1 102 ? -7.342 9.091 2.941 1.00 97.19 102 LYS A C 1
ATOM 830 O O . LYS A 1 102 ? -6.445 9.253 2.115 1.00 97.19 102 LYS A O 1
ATOM 835 N N . ASN A 1 103 ? -7.369 8.031 3.747 1.00 97.62 103 ASN A N 1
ATOM 836 C CA . ASN A 1 103 ? -6.346 6.983 3.694 1.00 97.62 103 ASN A CA 1
ATOM 837 C C . ASN A 1 103 ? -6.336 6.262 2.339 1.00 97.62 103 ASN A C 1
ATOM 839 O O . ASN A 1 103 ? -5.264 6.069 1.760 1.00 97.62 103 ASN A O 1
ATOM 843 N N . ALA A 1 104 ? -7.509 5.927 1.796 1.00 98.19 104 ALA A N 1
ATOM 844 C CA . ALA A 1 104 ? -7.646 5.376 0.451 1.00 98.19 104 ALA A CA 1
ATOM 845 C C . ALA A 1 104 ? -6.994 6.279 -0.605 1.00 98.19 104 ALA A C 1
ATOM 847 O O . ALA A 1 104 ? -6.182 5.802 -1.403 1.00 98.19 104 ALA A O 1
ATOM 848 N N . TYR A 1 105 ? -7.280 7.585 -0.564 1.00 98.25 105 TYR A N 1
ATOM 849 C CA . TYR A 1 105 ? -6.688 8.571 -1.470 1.00 98.25 105 TYR A CA 1
ATOM 850 C C . TYR A 1 105 ? -5.155 8.535 -1.437 1.00 98.25 105 TYR A C 1
ATOM 852 O O . TYR A 1 105 ? -4.522 8.414 -2.487 1.00 98.25 105 TYR A O 1
ATOM 860 N N . TYR A 1 106 ? -4.536 8.573 -0.250 1.00 98.31 106 TYR A N 1
ATOM 861 C CA . TYR A 1 106 ? -3.071 8.556 -0.145 1.00 98.31 106 TYR A CA 1
ATOM 862 C C .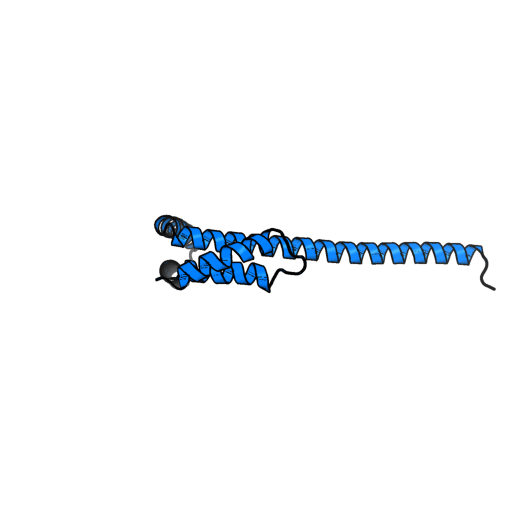 TYR A 1 106 ? -2.449 7.245 -0.627 1.00 98.31 106 TYR A C 1
ATOM 864 O O . TYR A 1 106 ? -1.367 7.268 -1.217 1.00 98.31 106 TYR A O 1
ATOM 872 N N . TRP A 1 107 ? -3.119 6.108 -0.437 1.00 98.44 107 TRP A N 1
ATOM 873 C CA . TRP A 1 107 ? -2.635 4.830 -0.959 1.00 98.44 107 TRP A CA 1
ATOM 874 C C . TRP A 1 107 ? -2.718 4.747 -2.485 1.00 98.44 107 TRP A C 1
ATOM 876 O O . TRP A 1 107 ? -1.760 4.297 -3.120 1.00 98.44 107 TRP A O 1
ATOM 886 N N . PHE A 1 108 ? -3.792 5.253 -3.098 1.00 98.50 108 PHE A N 1
ATOM 887 C CA . PHE A 1 108 ? -3.856 5.374 -4.557 1.00 98.50 108 PHE A CA 1
ATOM 888 C C . PHE A 1 108 ? -2.825 6.368 -5.086 1.00 98.50 108 PHE A C 1
ATOM 890 O O . PHE A 1 108 ? -2.113 6.050 -6.037 1.00 98.50 108 PHE A O 1
ATOM 897 N N . LYS A 1 109 ? -2.666 7.521 -4.430 1.00 98.06 109 LYS A N 1
ATOM 898 C CA . LYS A 1 109 ? -1.634 8.505 -4.770 1.00 98.06 109 LYS A CA 1
ATOM 899 C C . LYS A 1 109 ? -0.237 7.895 -4.702 1.00 98.06 109 LYS A C 1
ATOM 901 O O . LYS A 1 109 ? 0.537 8.068 -5.631 1.00 98.06 109 LYS A O 1
ATOM 906 N N . THR A 1 110 ? 0.055 7.101 -3.672 1.00 97.94 110 THR A N 1
ATOM 907 C CA . THR A 1 110 ? 1.323 6.364 -3.550 1.00 97.94 110 THR A CA 1
ATOM 908 C C . THR A 1 110 ? 1.514 5.390 -4.712 1.00 97.94 110 THR A C 1
ATOM 910 O O . THR A 1 110 ? 2.596 5.327 -5.293 1.00 97.94 110 THR A O 1
ATOM 913 N N . ALA A 1 111 ? 0.466 4.649 -5.093 1.00 97.44 111 ALA A N 1
ATOM 914 C CA . ALA A 1 111 ? 0.529 3.751 -6.243 1.00 97.44 111 ALA A CA 1
ATOM 915 C C . ALA A 1 111 ? 0.879 4.496 -7.539 1.00 97.44 111 ALA A C 1
ATOM 917 O O . ALA A 1 111 ? 1.672 3.997 -8.335 1.00 97.44 111 ALA A O 1
ATOM 918 N N . ILE A 1 112 ? 0.312 5.688 -7.721 1.00 97.06 112 ILE A N 1
ATOM 919 C CA . ILE A 1 112 ? 0.524 6.531 -8.896 1.00 97.06 112 ILE A CA 1
ATOM 920 C C . ILE A 1 112 ? 1.902 7.184 -8.857 1.00 97.06 112 ILE A C 1
ATOM 922 O O . ILE A 1 112 ? 2.649 7.067 -9.813 1.00 97.06 112 ILE A O 1
ATOM 926 N N . GLU A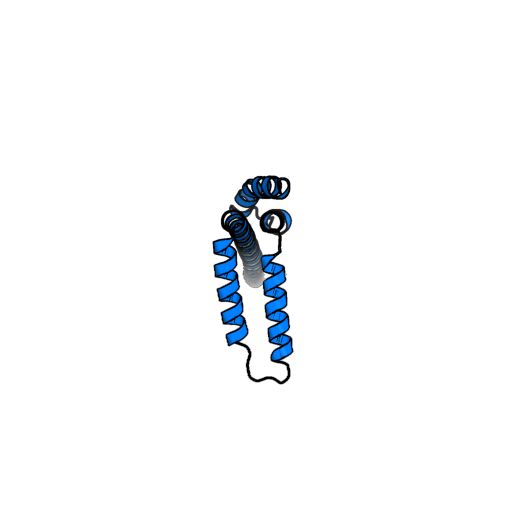 1 113 ? 2.278 7.868 -7.787 1.00 96.62 113 GLU A N 1
ATOM 927 C CA . GLU A 1 113 ? 3.471 8.719 -7.777 1.00 96.62 113 GLU A CA 1
ATOM 928 C C . GLU A 1 113 ? 4.766 7.941 -7.528 1.00 96.62 113 GLU A C 1
ATOM 930 O O . GLU A 1 113 ? 5.809 8.306 -8.065 1.00 96.62 113 GLU A O 1
ATOM 935 N N . CYS A 1 114 ? 4.721 6.863 -6.738 1.00 95.75 114 CYS A N 1
ATOM 936 C CA . CYS A 1 114 ? 5.935 6.172 -6.300 1.00 95.75 114 CYS A CA 1
ATOM 937 C C . CYS A 1 114 ? 6.285 4.934 -7.132 1.00 95.75 114 CYS A C 1
ATOM 939 O O . CYS A 1 114 ? 7.432 4.492 -7.097 1.00 95.75 114 CYS A O 1
ATOM 941 N N . PHE A 1 115 ? 5.323 4.347 -7.855 1.00 94.75 115 PHE A N 1
ATOM 942 C CA . PHE A 1 115 ? 5.504 3.053 -8.527 1.00 94.75 115 PHE A CA 1
ATOM 943 C C . PHE A 1 115 ? 5.303 3.121 -10.046 1.00 94.75 115 PHE A C 1
ATOM 945 O O . PHE A 1 115 ? 4.746 2.207 -10.658 1.00 94.75 115 PHE A O 1
ATOM 952 N N . GLN A 1 116 ? 5.800 4.201 -10.656 1.00 88.56 116 GLN A N 1
ATOM 953 C CA . GLN A 1 116 ? 5.989 4.325 -12.101 1.00 88.56 116 GLN A CA 1
ATOM 954 C C . GLN A 1 116 ? 7.282 5.101 -12.430 1.00 88.56 116 GLN A C 1
ATOM 956 O O . GLN A 1 116 ? 7.596 6.057 -11.721 1.00 88.56 116 GLN A O 1
ATOM 961 N N . PRO A 1 117 ? 8.013 4.749 -13.512 1.00 82.62 117 PRO A N 1
ATOM 962 C CA . PRO A 1 117 ? 7.809 3.606 -14.416 1.00 82.62 117 PRO A CA 1
ATOM 963 C C . PRO A 1 117 ? 8.288 2.254 -13.826 1.00 82.62 117 PRO A C 1
ATOM 965 O O . PRO A 1 117 ? 9.150 2.251 -12.951 1.00 82.62 117 PRO A O 1
ATOM 968 N N . PRO A 1 118 ? 7.786 1.098 -14.322 1.00 85.88 118 PRO A N 1
ATOM 969 C CA . PRO A 1 118 ? 6.801 0.917 -15.397 1.00 85.88 118 PRO A CA 1
ATOM 970 C C . PRO A 1 118 ? 5.362 1.226 -14.956 1.00 85.88 118 PRO A C 1
ATOM 972 O O . PRO A 1 118 ? 4.975 0.993 -13.815 1.00 85.88 118 PRO A O 1
ATOM 975 N N . ARG A 1 119 ? 4.520 1.687 -15.887 1.00 91.88 119 ARG A N 1
ATOM 976 C CA . ARG A 1 119 ? 3.093 1.922 -15.612 1.00 91.88 119 ARG A CA 1
ATOM 977 C C . ARG A 1 119 ? 2.312 0.605 -15.647 1.00 91.88 119 ARG A C 1
ATOM 979 O O . ARG A 1 119 ? 1.880 0.155 -16.709 1.00 91.88 119 ARG A O 1
ATOM 986 N N . SER A 1 120 ? 2.147 -0.019 -14.482 1.00 95.12 120 SER A N 1
ATOM 987 C CA . SER A 1 120 ? 1.406 -1.280 -14.336 1.00 95.12 120 SER A CA 1
ATOM 988 C C . SER A 1 120 ? -0.116 -1.095 -14.470 1.00 95.12 120 SER A C 1
ATOM 990 O O . SER A 1 120 ? -0.643 0.018 -14.414 1.00 95.12 120 SER A O 1
ATOM 992 N N . SER A 1 121 ? -0.863 -2.198 -14.598 1.00 96.19 121 SER A N 1
ATOM 993 C CA . SER A 1 121 ? -2.335 -2.163 -14.573 1.00 96.19 121 SER A CA 1
ATOM 994 C C . SER A 1 121 ? -2.898 -1.609 -13.260 1.00 96.19 121 SER A C 1
ATOM 996 O O . SER A 1 121 ? -3.989 -1.053 -13.256 1.00 96.19 121 SER A O 1
ATOM 998 N N . TYR A 1 122 ? -2.174 -1.763 -12.147 1.00 97.56 122 TYR A N 1
ATOM 999 C CA . TYR A 1 122 ? -2.604 -1.275 -10.835 1.00 97.56 122 TYR A CA 1
ATOM 1000 C C . TYR A 1 122 ? -2.464 0.238 -10.707 1.00 97.56 122 TYR A C 1
ATOM 1002 O O . TYR A 1 122 ? -3.323 0.857 -10.093 1.00 97.56 122 TYR A O 1
ATOM 1010 N N . VAL A 1 123 ? -1.455 0.833 -11.353 1.00 97.31 123 VAL A N 1
ATOM 1011 C CA . VAL A 1 123 ? -1.342 2.296 -11.469 1.00 97.31 123 VAL A CA 1
ATOM 1012 C C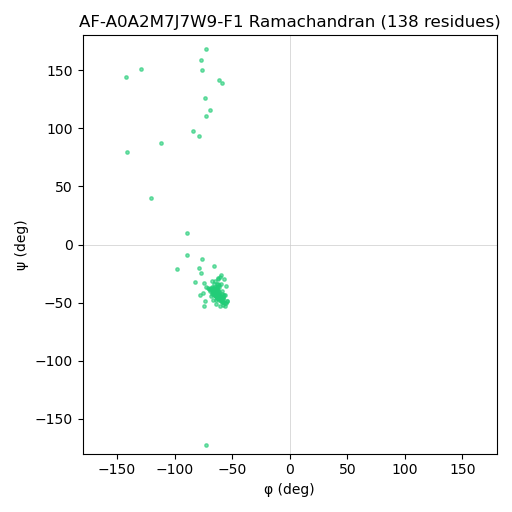 . VAL A 1 123 ? -2.562 2.854 -12.201 1.00 97.31 123 VAL A C 1
ATOM 1014 O O . VAL A 1 123 ? -3.209 3.758 -11.692 1.00 97.31 123 VAL A O 1
ATOM 1017 N N . LYS A 1 124 ? -2.951 2.250 -13.334 1.00 96.94 124 LYS A N 1
ATOM 1018 C CA . LYS A 1 124 ? -4.147 2.672 -14.090 1.00 96.94 124 LYS A CA 1
ATOM 1019 C C . LYS A 1 124 ? -5.426 2.591 -13.252 1.00 96.94 124 LYS A C 1
ATOM 1021 O O . LYS A 1 124 ? -6.198 3.537 -13.203 1.00 96.94 124 LYS A O 1
ATOM 1026 N N . LYS A 1 125 ? -5.619 1.482 -12.532 1.00 97.88 125 LYS A N 1
ATOM 1027 C CA . LYS A 1 125 ? -6.763 1.331 -11.620 1.00 97.88 125 LYS A CA 1
ATOM 1028 C C . LYS A 1 125 ? -6.726 2.342 -10.471 1.00 97.88 125 LYS A C 1
ATOM 1030 O O . LYS A 1 125 ? -7.772 2.826 -10.060 1.00 97.88 125 LYS A O 1
ATOM 1035 N N . ALA A 1 126 ? -5.546 2.667 -9.945 1.00 97.94 126 ALA A N 1
ATOM 1036 C CA . ALA A 1 126 ? -5.405 3.687 -8.911 1.00 97.94 126 ALA A CA 1
ATOM 1037 C C . ALA A 1 126 ? -5.776 5.085 -9.436 1.00 97.94 126 ALA A C 1
ATOM 1039 O O . ALA A 1 126 ? -6.451 5.821 -8.727 1.00 97.94 126 ALA A O 1
ATOM 1040 N N . GLU A 1 127 ? -5.415 5.435 -10.675 1.00 97.31 127 GLU A N 1
ATOM 1041 C CA . GLU A 1 127 ? -5.810 6.707 -11.317 1.00 97.31 127 GLU A CA 1
ATOM 1042 C C . GLU A 1 127 ? -7.331 6.843 -11.493 1.00 97.31 127 GLU A C 1
ATOM 1044 O O . GLU A 1 127 ? -7.866 7.953 -11.480 1.00 97.31 127 GLU A O 1
ATOM 1049 N N . GLU A 1 128 ? -8.039 5.727 -11.662 1.00 97.06 128 GLU A N 1
ATOM 1050 C CA . GLU A 1 128 ? -9.503 5.706 -11.701 1.00 97.06 128 GLU A CA 1
ATOM 1051 C C . GLU A 1 128 ? -10.089 5.904 -10.295 1.00 97.06 128 GLU A C 1
ATOM 1053 O O . GLU A 1 128 ? -10.954 6.756 -10.093 1.00 97.06 128 GLU A O 1
ATOM 1058 N N . GLN A 1 129 ? -9.590 5.150 -9.311 1.00 98.06 129 GLN A N 1
ATOM 1059 C CA . GLN A 1 129 ? -10.145 5.120 -7.952 1.00 98.06 129 GLN A CA 1
ATOM 1060 C C . GLN A 1 129 ? -9.763 6.331 -7.094 1.00 98.06 129 GLN A C 1
ATOM 1062 O O . GLN A 1 129 ? -10.505 6.687 -6.180 1.00 98.06 129 GLN A O 1
ATOM 1067 N N . ILE A 1 130 ? -8.648 7.008 -7.388 1.00 97.75 130 ILE A N 1
ATOM 1068 C CA . ILE A 1 130 ? -8.222 8.190 -6.625 1.00 97.75 130 ILE A CA 1
ATOM 1069 C C . ILE A 1 130 ? -9.267 9.310 -6.669 1.00 97.75 130 ILE A C 1
ATOM 1071 O O . ILE A 1 130 ? -9.465 9.986 -5.665 1.00 97.75 130 ILE A O 1
ATOM 1075 N N . LYS A 1 131 ? -9.991 9.450 -7.788 1.00 97.12 131 LYS A N 1
ATOM 1076 C CA . LYS A 1 131 ? -11.070 10.439 -7.949 1.00 97.12 131 LYS A CA 1
ATOM 1077 C C . LYS A 1 131 ? -12.263 10.130 -7.048 1.00 97.12 131 LYS A C 1
ATOM 1079 O O . LYS A 1 131 ? -12.825 11.032 -6.443 1.00 97.12 131 LYS A O 1
ATOM 1084 N N . VAL A 1 132 ? -12.612 8.847 -6.933 1.00 96.31 132 VAL A N 1
ATOM 1085 C CA . VAL A 1 132 ? -13.680 8.377 -6.041 1.00 96.31 132 VAL A CA 1
ATOM 1086 C C . VAL A 1 132 ? -13.300 8.652 -4.587 1.00 96.31 132 VAL A C 1
ATOM 1088 O O . VAL A 1 132 ? -14.086 9.225 -3.840 1.00 96.31 132 VAL A O 1
ATOM 1091 N N . ALA A 1 133 ? -12.069 8.308 -4.194 1.00 97.00 133 ALA A N 1
ATOM 1092 C CA . ALA A 1 133 ? -11.575 8.560 -2.842 1.00 97.00 133 ALA A CA 1
ATOM 1093 C C . ALA A 1 133 ? -11.525 10.061 -2.500 1.00 97.00 133 ALA A C 1
ATOM 1095 O O . ALA A 1 133 ? -11.866 10.448 -1.386 1.00 97.00 133 ALA A O 1
ATOM 1096 N N . GLU A 1 134 ? -11.129 10.906 -3.455 1.00 96.56 134 GLU A N 1
ATOM 1097 C CA . GLU A 1 134 ? -11.120 12.365 -3.304 1.00 96.56 134 GLU A CA 1
ATOM 1098 C C . GLU A 1 134 ? -12.533 12.937 -3.123 1.00 96.56 134 GLU A C 1
ATOM 1100 O O . GLU A 1 134 ? -12.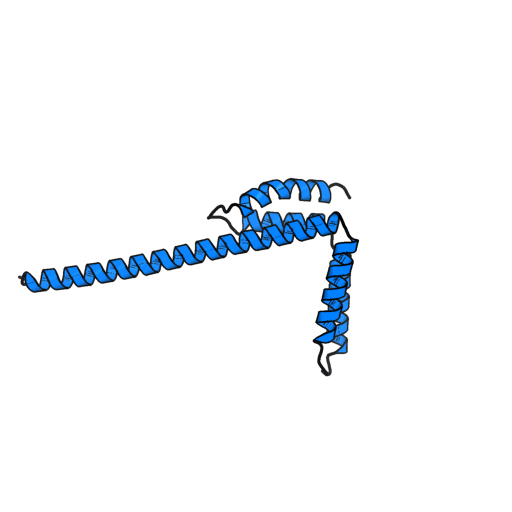752 13.770 -2.244 1.00 96.56 134 GLU A O 1
ATOM 1105 N N . GLU A 1 135 ? -13.507 12.476 -3.910 1.00 96.00 135 GLU A N 1
ATOM 1106 C CA . GLU A 1 135 ? -14.902 12.912 -3.781 1.00 96.00 135 GLU A CA 1
ATOM 1107 C C . GLU A 1 135 ? -15.501 12.519 -2.424 1.00 96.00 135 GLU A C 1
ATOM 1109 O O . GLU A 1 135 ? -16.127 13.355 -1.771 1.00 96.00 135 GLU A O 1
ATOM 1114 N N . LEU A 1 136 ? -15.261 11.281 -1.977 1.00 95.31 136 LEU A N 1
ATOM 1115 C CA . LEU A 1 136 ? -15.703 10.786 -0.669 1.00 95.31 136 LEU A CA 1
ATOM 1116 C C . LEU A 1 136 ? -15.028 11.527 0.487 1.00 95.31 136 LEU A C 1
ATOM 1118 O O . LEU A 1 136 ? -15.669 11.833 1.483 1.00 95.31 136 LEU A O 1
ATOM 1122 N N . TRP A 1 137 ? -13.742 11.862 0.368 1.00 94.56 137 TRP A N 1
ATOM 1123 C CA . TRP A 1 137 ? -13.051 12.627 1.406 1.00 94.56 137 TRP A CA 1
ATOM 1124 C C . TRP A 1 137 ? -13.595 14.061 1.515 1.00 94.56 137 TRP A C 1
ATOM 1126 O O . TRP A 1 137 ? -13.764 14.579 2.619 1.00 94.56 137 TRP A O 1
ATOM 1136 N N . ASN A 1 138 ? -13.906 14.699 0.387 1.00 91.44 138 ASN A N 1
ATOM 1137 C CA . ASN A 1 138 ? -14.421 16.070 0.366 1.00 91.44 138 ASN A CA 1
ATOM 1138 C C . ASN A 1 138 ? -15.901 16.186 0.779 1.00 91.44 138 ASN A C 1
ATOM 1140 O O . ASN A 1 138 ? -16.374 17.300 1.017 1.00 91.44 138 ASN A O 1
ATOM 1144 N N . ARG A 1 139 ? -16.634 15.069 0.860 1.00 80.94 139 ARG A N 1
ATOM 1145 C CA . ARG A 1 139 ? -18.027 15.004 1.325 1.00 80.94 139 ARG A CA 1
ATOM 1146 C C . ARG A 1 139 ? -18.092 14.255 2.663 1.00 80.94 139 ARG A C 1
ATOM 1148 O O . ARG A 1 139 ? -18.253 13.038 2.639 1.00 80.94 139 ARG A O 1
ATOM 1155 N N . PRO A 1 140 ? -17.916 14.958 3.796 1.00 58.88 140 PRO A N 1
ATOM 1156 C CA . PRO A 1 140 ? -17.930 14.339 5.119 1.00 58.88 140 PRO A CA 1
ATOM 1157 C C . PRO A 1 140 ? -19.285 13.722 5.476 1.00 58.88 140 PRO A C 1
ATOM 1159 O O . PRO A 1 140 ? -20.326 14.270 5.042 1.00 58.88 140 PRO A O 1
#

Radius of gyration: 25.45 Å; Cα contacts (8 Å, |Δi|>4): 108; chains: 1; bounding box: 70×34×68 Å

Secondary structure (DSSP, 8-state):
---HHHHHHHHHHHHHHHHHHHHHHHHHHHHHHHHHHHHHHHHHHHHHHHHHHHH-HHHHHHHHHHHHHHHHTT--S-TTHHHHHHHHHHHHHHHHHS-HHHHHHHHHHHHHHHS-SS--HHHHHHHHHHHHHHHHHH--

Mean predicted aligned error: 5.71 Å

Solvent-accessible surface area (backbone atoms only — not comparable to full-atom values): 7268 Å² total; per-residue (Å²): 133,85,56,69,70,59,53,54,52,50,50,54,52,50,50,51,52,51,50,51,51,51,49,52,53,50,50,53,52,51,51,52,48,51,51,36,43,50,49,10,40,51,28,28,52,52,12,52,51,23,42,50,27,57,80,34,56,67,60,41,49,60,51,49,51,55,49,48,54,58,52,58,72,66,57,67,97,51,95,58,39,66,62,53,49,50,51,52,52,51,52,50,51,52,63,69,71,50,62,30,28,53,50,13,24,53,25,13,47,44,11,48,70,71,25,51,86,60,84,39,75,38,26,56,51,16,69,60,48,31,56,56,22,47,54,50,47,76,53,124

Foldseek 3Di:
DPDPVVVVVVVVVVVVVVVVVVVVVVVVVVVLQVVLQVLLVVLLVLLVVLVVCLVPVVVVVVVLVVVLVVQLVPQDPDPCSVVSNVVSVVVSVCSSPDRSLVSSLVSLVCSQPVRDVVCYPSVVVSVVCNVVSVVSVVPD

pLDDT: mean 93.53, std 7.58, range [58.88, 98.56]

Nearest PDB structures (foldseek):
  5nnv-assembly4_D  TM=3.066E-01  e=6.066E+00  Bacillus subtilis subsp. subtilis str. 168
  7nna-assembly1_A  TM=2.945E-01  e=6.782E+00  Klebsiella pneumoniae
  2z3y-assembly1_A  TM=3.261E-01  e=7.172E+00  Homo sapiens

Sequence (140 aa):
MIPAERRFFYARRAGLLLLSAAGVWLLLNLAAFIDVSLRARSAYLEGMKYLKWHESPEVKKAALDRWLERSESKLGSSDDRDLLQESLRMQYKIKMEDNDAKNAYYWFKTAIECFQPPRSSYVKKAEEQIKVAEELWNRP